Protein AF-A0A8T5NLL5-F1 (afdb_monomer)

pLDDT: mean 85.43, std 18.53, range [38.53, 98.56]

Foldseek 3Di:
DDDPDDPPQDFAWQAWLVQVVHDNLVSNLCCCCPVVVNPVQPPWDWDADDVSQWIWTDDPPWIWIWGNPDQFWIKIQTPVRDIAIWGWHDDPNIITITHPDDPPPPPPPPDD

Mean predicted aligned error: 8.03 Å

Solvent-accessible surface area (backbone atoms only — not comparable to full-atom values): 6702 Å² total; per-residue (Å²): 132,85,73,90,66,76,79,79,74,77,71,46,77,53,36,44,56,74,34,52,73,54,90,30,43,65,41,48,41,48,44,44,30,70,79,66,64,38,68,76,46,82,80,38,50,69,44,64,39,77,93,74,35,26,43,39,38,34,53,99,90,48,55,36,40,37,36,57,77,52,76,54,35,28,38,38,40,39,83,87,71,53,71,46,74,31,34,34,44,71,57,97,92,37,44,35,36,25,49,70,70,71,83,85,66,83,81,70,76,80,80,128

Secondary structure (DSSP, 8-state):
---SS---PPP-EEEEGGGTTTTTHHHHHHHHHHTS--GGGGG-EEEEETTTTEEEEE-SS-EEEEEE-SSSEEEEEETTS-EEEEEEEEETTEEEEE-S------------

Structure (mmCIF, N/CA/C/O backbone):
data_AF-A0A8T5NLL5-F1
#
_entry.id   AF-A0A8T5NLL5-F1
#
loop_
_atom_site.group_PDB
_atom_site.id
_atom_site.type_symbol
_atom_site.label_atom_id
_atom_site.label_alt_id
_atom_site.label_comp_id
_atom_site.label_asym_id
_atom_site.label_entity_id
_atom_site.label_seq_id
_atom_site.pdbx_PDB_ins_code
_atom_site.Cartn_x
_atom_site.Cartn_y
_atom_site.Cartn_z
_atom_site.occupancy
_atom_site.B_iso_or_equiv
_atom_site.auth_seq_id
_atom_site.auth_comp_id
_atom_site.auth_asym_id
_atom_site.auth_atom_id
_atom_site.pdbx_PDB_model_num
ATOM 1 N N . PRO A 1 1 ? 38.934 -9.537 11.322 1.00 38.53 1 PRO A N 1
ATOM 2 C CA . PRO A 1 1 ? 38.836 -8.433 10.344 1.00 38.53 1 PRO A CA 1
ATOM 3 C C . PRO A 1 1 ? 37.394 -8.317 9.858 1.00 38.53 1 PRO A C 1
ATOM 5 O O . PRO A 1 1 ? 36.929 -9.166 9.101 1.00 38.53 1 PRO A O 1
ATOM 8 N N . ASP A 1 2 ? 36.681 -7.325 10.384 1.00 49.97 2 ASP A N 1
ATOM 9 C CA . ASP A 1 2 ? 35.340 -6.985 9.921 1.00 49.97 2 ASP A CA 1
ATOM 10 C C . ASP A 1 2 ? 35.394 -6.585 8.444 1.00 49.97 2 ASP A C 1
ATOM 12 O O . ASP A 1 2 ? 36.273 -5.831 8.022 1.00 49.97 2 ASP A O 1
ATOM 16 N N . SER A 1 3 ? 34.495 -7.166 7.650 1.00 48.09 3 SER A N 1
ATOM 17 C CA . SER A 1 3 ? 34.388 -6.868 6.222 1.00 48.09 3 SER A CA 1
ATOM 18 C C . SER A 1 3 ? 34.041 -5.383 6.027 1.00 48.09 3 SER A C 1
ATOM 20 O O . SER A 1 3 ? 33.147 -4.895 6.721 1.00 48.09 3 SER A O 1
ATOM 22 N N . PRO A 1 4 ? 34.702 -4.661 5.102 1.00 60.31 4 PRO A N 1
ATOM 23 C CA . PRO A 1 4 ? 34.418 -3.251 4.827 1.00 60.31 4 PRO A CA 1
ATOM 24 C C . PRO A 1 4 ? 33.078 -3.029 4.108 1.00 60.31 4 PRO A C 1
ATOM 26 O O . PRO A 1 4 ? 32.654 -1.885 3.945 1.00 60.31 4 PRO A O 1
ATOM 29 N N . ASP A 1 5 ? 32.403 -4.099 3.683 1.00 52.56 5 ASP A N 1
ATOM 30 C CA . ASP A 1 5 ? 31.105 -3.996 3.032 1.00 52.56 5 ASP A CA 1
ATOM 31 C C . ASP A 1 5 ? 30.002 -3.744 4.071 1.00 52.56 5 ASP A C 1
ATOM 33 O O . ASP A 1 5 ? 29.840 -4.546 5.002 1.00 52.56 5 ASP A O 1
ATOM 37 N N . PRO A 1 6 ? 29.192 -2.675 3.931 1.00 50.06 6 PRO A N 1
ATOM 38 C CA . PRO A 1 6 ? 28.021 -2.502 4.775 1.00 50.06 6 PRO A CA 1
ATOM 39 C C . PRO A 1 6 ? 27.148 -3.750 4.635 1.00 50.06 6 PRO A C 1
ATOM 41 O O . PRO A 1 6 ? 26.782 -4.133 3.521 1.00 50.06 6 PRO A O 1
ATOM 44 N N . LYS A 1 7 ? 26.825 -4.401 5.764 1.00 51.31 7 LYS A N 1
ATOM 45 C CA . LYS A 1 7 ? 25.863 -5.511 5.807 1.00 51.31 7 LYS A CA 1
ATOM 46 C C . LYS A 1 7 ? 24.639 -5.076 5.007 1.00 51.31 7 LYS A C 1
ATOM 48 O O . LYS A 1 7 ? 23.953 -4.136 5.393 1.00 51.31 7 LYS A O 1
ATOM 53 N N . LYS A 1 8 ? 24.414 -5.710 3.855 1.00 48.38 8 LYS A N 1
ATOM 54 C CA . LYS A 1 8 ? 23.307 -5.405 2.948 1.00 48.38 8 LYS A CA 1
ATOM 55 C C . LYS A 1 8 ? 22.015 -5.784 3.663 1.00 48.38 8 LYS A C 1
ATOM 57 O O . LYS A 1 8 ? 21.573 -6.926 3.582 1.00 48.38 8 LYS A O 1
ATOM 62 N N . TYR A 1 9 ? 21.463 -4.858 4.438 1.00 56.81 9 TYR A N 1
ATOM 63 C CA . TYR A 1 9 ? 20.220 -5.082 5.154 1.00 56.81 9 TYR A CA 1
ATOM 64 C C . TYR A 1 9 ? 19.117 -5.330 4.122 1.00 56.81 9 TYR A C 1
ATOM 66 O O . TYR A 1 9 ? 18.850 -4.493 3.257 1.00 56.81 9 TYR A O 1
ATOM 74 N N . SER A 1 10 ? 18.526 -6.522 4.162 1.00 70.25 10 SER A N 1
ATOM 75 C CA . SER A 1 10 ? 17.427 -6.899 3.282 1.00 70.25 10 SER A CA 1
ATOM 76 C C . SER A 1 10 ? 16.208 -6.044 3.619 1.00 70.25 10 SER A C 1
ATOM 78 O O . SER A 1 10 ? 15.701 -6.118 4.739 1.00 70.25 10 SER A O 1
ATOM 80 N N . ARG A 1 11 ? 15.738 -5.237 2.661 1.00 77.44 11 ARG A N 1
ATOM 81 C CA . ARG A 1 11 ? 14.473 -4.501 2.783 1.00 77.44 11 ARG A CA 1
ATOM 82 C C . ARG A 1 11 ? 13.339 -5.501 3.028 1.00 77.44 11 ARG A C 1
ATOM 84 O O . ARG A 1 11 ? 13.306 -6.554 2.388 1.00 77.44 11 ARG A O 1
ATOM 91 N N . VAL A 1 12 ? 12.408 -5.186 3.927 1.00 87.06 12 VAL A N 1
ATOM 92 C CA . VAL A 1 12 ? 11.256 -6.061 4.195 1.00 87.06 12 VAL A CA 1
ATOM 93 C C . VAL A 1 12 ? 10.225 -5.862 3.094 1.00 87.06 12 VAL A C 1
ATOM 95 O O . VAL A 1 12 ? 9.633 -4.791 2.989 1.00 87.06 12 VAL A O 1
ATOM 98 N N . TYR A 1 13 ? 10.031 -6.888 2.270 1.00 92.81 13 TYR A N 1
ATOM 99 C CA . TYR A 1 13 ? 8.988 -6.905 1.250 1.00 92.81 13 TYR A CA 1
ATOM 100 C C . TYR A 1 13 ? 7.601 -6.930 1.898 1.00 92.81 13 TYR A C 1
ATOM 102 O O . TYR A 1 13 ? 7.348 -7.740 2.791 1.00 92.81 13 TYR A O 1
ATOM 110 N N . LEU A 1 14 ? 6.710 -6.058 1.426 1.00 95.06 14 LEU A N 1
ATOM 111 C CA . LEU A 1 14 ? 5.340 -5.935 1.914 1.00 95.06 14 LEU A CA 1
ATOM 112 C C . LEU A 1 14 ? 4.347 -6.556 0.926 1.00 95.06 14 LEU A C 1
ATOM 114 O O . LEU A 1 14 ? 3.652 -7.506 1.282 1.00 95.06 14 LEU A O 1
ATOM 118 N N . PHE A 1 15 ? 4.280 -6.048 -0.307 1.00 96.81 15 PHE A N 1
ATOM 119 C CA . PHE A 1 15 ? 3.352 -6.528 -1.338 1.00 96.81 15 PHE A CA 1
ATOM 120 C C . PHE A 1 15 ? 3.771 -6.077 -2.747 1.00 96.81 15 PHE A C 1
ATOM 122 O O . PHE A 1 15 ? 4.534 -5.129 -2.915 1.00 96.81 15 PHE A O 1
ATOM 129 N N . ASP A 1 16 ? 3.279 -6.770 -3.772 1.00 97.19 16 ASP A N 1
ATOM 130 C CA . ASP 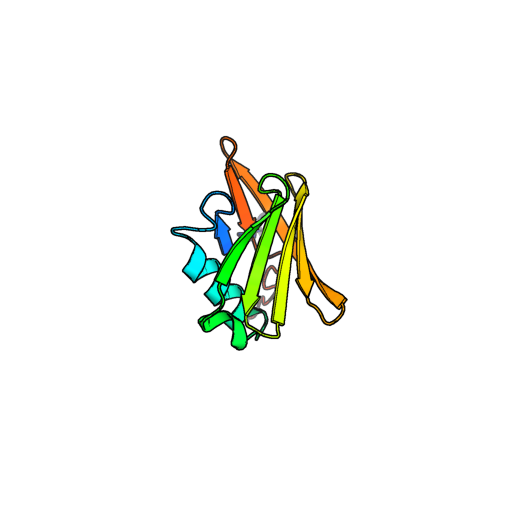A 1 16 ? 3.369 -6.385 -5.184 1.00 97.19 16 ASP A CA 1
ATOM 131 C C . ASP A 1 16 ? 2.202 -5.445 -5.516 1.00 97.19 16 ASP A C 1
ATOM 133 O O . ASP A 1 16 ? 1.039 -5.854 -5.510 1.00 97.19 16 ASP A O 1
ATOM 137 N N . TRP A 1 17 ? 2.511 -4.181 -5.804 1.00 97.62 17 TRP A N 1
ATOM 138 C CA . TRP A 1 17 ? 1.532 -3.157 -6.167 1.00 97.62 17 TRP A CA 1
ATOM 139 C C . TRP A 1 17 ? 0.741 -3.542 -7.417 1.00 97.62 17 TRP A C 1
ATOM 141 O O . TRP A 1 17 ? -0.456 -3.265 -7.505 1.00 97.62 17 TRP A O 1
ATOM 151 N N . SER A 1 18 ? 1.384 -4.183 -8.397 1.00 94.75 18 SER A N 1
ATOM 152 C CA . SER A 1 18 ? 0.747 -4.605 -9.645 1.00 94.75 18 SER A CA 1
ATOM 153 C C . SER A 1 18 ? -0.281 -5.721 -9.419 1.00 94.75 18 SER A C 1
ATOM 155 O O . SER A 1 18 ? -1.213 -5.837 -10.208 1.00 94.75 18 SER A O 1
ATOM 157 N N . ASN A 1 19 ? -0.181 -6.474 -8.316 1.00 96.69 19 ASN A N 1
ATOM 158 C CA . ASN A 1 19 ? -1.151 -7.507 -7.924 1.00 96.69 19 ASN A CA 1
ATOM 159 C C . ASN A 1 19 ? -2.230 -7.009 -6.944 1.00 96.69 19 ASN A C 1
ATOM 161 O O . ASN A 1 19 ? -2.913 -7.832 -6.328 1.00 96.69 19 ASN A O 1
ATOM 165 N N . ILE A 1 20 ? -2.384 -5.689 -6.785 1.00 96.75 20 ILE A N 1
ATOM 166 C CA . ILE A 1 20 ? -3.473 -5.066 -6.024 1.00 96.75 20 ILE A CA 1
ATOM 167 C C . ILE A 1 20 ? -4.410 -4.310 -6.980 1.00 96.75 20 ILE A C 1
ATOM 169 O O . ILE A 1 20 ? -3.916 -3.535 -7.796 1.00 96.75 20 ILE A O 1
ATOM 173 N N . PRO A 1 21 ? -5.742 -4.458 -6.871 1.00 97.06 21 PRO A N 1
ATOM 174 C CA . PRO A 1 21 ? -6.416 -5.518 -6.127 1.00 97.06 21 PRO A CA 1
ATOM 175 C C . PRO A 1 21 ? -6.126 -6.897 -6.747 1.00 97.06 21 PRO A C 1
ATOM 177 O O . PRO A 1 21 ? -6.058 -7.030 -7.965 1.00 97.06 21 PRO A O 1
ATOM 180 N N . GLY A 1 22 ? -5.976 -7.931 -5.921 1.00 96.50 22 GLY A N 1
ATOM 181 C CA . GLY A 1 22 ? -5.690 -9.287 -6.393 1.00 96.50 22 GLY A CA 1
ATOM 182 C C . GLY A 1 22 ? -4.980 -10.155 -5.359 1.00 96.50 22 GLY A C 1
ATOM 183 O O . GLY A 1 22 ? -5.295 -10.111 -4.170 1.00 96.50 22 GLY A O 1
ATOM 184 N N . ASN A 1 23 ? -4.025 -10.963 -5.823 1.00 97.31 23 ASN A N 1
ATOM 185 C CA . ASN A 1 23 ? -3.366 -12.008 -5.027 1.00 97.31 23 ASN A CA 1
ATOM 186 C C . ASN A 1 23 ? -2.635 -11.484 -3.785 1.00 97.31 23 ASN A C 1
ATOM 188 O O . ASN A 1 23 ? -2.451 -12.227 -2.823 1.00 97.31 23 ASN A O 1
ATOM 192 N N . ASP A 1 24 ? -2.229 -10.216 -3.795 1.00 97.88 24 ASP A N 1
ATOM 193 C CA . ASP A 1 24 ? -1.470 -9.618 -2.700 1.00 97.88 24 ASP A CA 1
ATOM 194 C C . ASP A 1 24 ? -2.343 -8.833 -1.708 1.00 97.88 24 ASP A C 1
ATOM 196 O O . ASP A 1 24 ? -1.818 -8.265 -0.748 1.00 97.88 24 ASP A O 1
ATOM 200 N N . ASN A 1 25 ? -3.673 -8.844 -1.882 1.00 97.62 25 ASN A N 1
ATOM 201 C CA . ASN A 1 25 ? -4.615 -8.162 -0.989 1.00 97.62 25 ASN A CA 1
ATOM 202 C C . ASN A 1 25 ? -4.388 -8.547 0.477 1.00 97.62 25 ASN A C 1
ATOM 204 O O . ASN A 1 25 ? -4.279 -7.676 1.337 1.00 97.62 25 ASN A O 1
ATOM 208 N N . ASP A 1 26 ? -4.246 -9.842 0.761 1.00 96.56 26 ASP A N 1
ATOM 209 C CA . ASP A 1 26 ? -4.056 -10.329 2.128 1.00 96.56 26 ASP A CA 1
ATOM 210 C C . ASP A 1 26 ? -2.737 -9.846 2.742 1.00 96.56 26 ASP A C 1
ATOM 212 O O . ASP A 1 26 ? -2.684 -9.566 3.940 1.00 96.56 26 ASP A O 1
ATOM 216 N N . LYS A 1 27 ? -1.674 -9.696 1.937 1.00 96.75 27 LYS A N 1
ATOM 217 C CA . LYS A 1 27 ? -0.391 -9.157 2.412 1.00 96.75 27 LYS A CA 1
ATOM 218 C C . LYS A 1 27 ? -0.524 -7.683 2.780 1.00 96.75 27 LYS A C 1
ATOM 220 O O . LYS A 1 27 ? -0.111 -7.293 3.872 1.00 96.75 27 LYS A O 1
ATOM 225 N N . LEU A 1 28 ? -1.157 -6.894 1.908 1.00 97.38 28 LEU A N 1
ATOM 226 C CA . LEU A 1 28 ? -1.443 -5.482 2.154 1.00 97.38 28 LEU A CA 1
ATOM 227 C C . LEU A 1 28 ? -2.273 -5.302 3.437 1.00 97.38 28 LEU A C 1
ATOM 229 O O . LEU A 1 28 ? -1.888 -4.537 4.321 1.00 97.38 28 LEU A O 1
ATOM 233 N N . LEU A 1 29 ? -3.378 -6.040 3.583 1.00 96.38 29 LEU A N 1
ATOM 234 C CA . LEU A 1 29 ? -4.239 -5.949 4.766 1.00 96.38 29 LEU A CA 1
ATOM 235 C C . LEU A 1 29 ? -3.527 -6.414 6.044 1.00 96.38 29 LEU A C 1
ATOM 237 O O . LEU A 1 29 ? -3.719 -5.817 7.105 1.00 96.38 29 LEU A O 1
ATOM 241 N N . LYS A 1 30 ? -2.685 -7.452 5.957 1.00 94.75 30 LYS A N 1
ATOM 242 C CA . LYS A 1 30 ? -1.883 -7.935 7.087 1.00 94.75 30 LYS A CA 1
ATOM 243 C C . LYS A 1 30 ? -0.889 -6.880 7.562 1.00 94.75 30 LYS A C 1
ATOM 245 O O . LYS A 1 30 ? -0.800 -6.674 8.768 1.00 94.75 30 LYS A O 1
ATOM 250 N N . PHE A 1 31 ? -0.197 -6.211 6.642 1.00 93.94 31 PHE A N 1
ATOM 251 C CA . PHE A 1 31 ? 0.729 -5.125 6.961 1.00 93.94 31 PHE A CA 1
ATOM 252 C C . PHE A 1 31 ? 0.011 -3.953 7.646 1.00 93.94 31 PHE A C 1
ATOM 254 O O . PHE A 1 31 ? 0.370 -3.558 8.753 1.00 93.94 31 PHE A O 1
ATOM 261 N N . LEU A 1 32 ? -1.078 -3.450 7.052 1.00 94.75 32 LEU A N 1
ATOM 262 C CA . LEU A 1 32 ? -1.850 -2.351 7.644 1.00 94.75 32 LEU A CA 1
ATOM 263 C C . LEU A 1 32 ? -2.374 -2.703 9.047 1.00 94.75 32 LEU A C 1
ATOM 265 O O . LEU A 1 32 ? -2.384 -1.858 9.939 1.00 94.75 32 LEU A O 1
ATOM 269 N N . LYS A 1 33 ? -2.796 -3.954 9.258 1.00 94.50 33 LYS A N 1
ATOM 270 C CA . LYS A 1 33 ? -3.298 -4.414 10.553 1.00 94.50 33 LYS A CA 1
ATOM 271 C C . LYS A 1 33 ? -2.190 -4.601 11.589 1.00 94.50 33 LYS A C 1
ATOM 273 O O . LYS A 1 33 ? -2.370 -4.180 12.723 1.00 94.50 33 LYS A O 1
ATOM 278 N N . ASN A 1 34 ? -1.118 -5.309 11.246 1.00 91.38 34 ASN A N 1
ATOM 279 C CA . ASN A 1 34 ? -0.145 -5.778 12.231 1.00 91.38 34 ASN A CA 1
ATOM 280 C C . ASN A 1 34 ? 0.962 -4.756 12.484 1.00 91.38 34 ASN A C 1
ATOM 282 O O . ASN A 1 34 ? 1.370 -4.592 13.626 1.00 91.38 34 ASN A O 1
ATOM 286 N N . ASP A 1 35 ? 1.434 -4.083 11.436 1.00 89.31 35 ASP A N 1
ATOM 287 C CA . ASP A 1 35 ? 2.568 -3.162 11.520 1.00 89.31 35 ASP A CA 1
ATOM 288 C C . ASP A 1 35 ? 2.112 -1.728 11.814 1.00 89.31 35 ASP A C 1
ATOM 290 O O . ASP A 1 35 ? 2.814 -0.980 12.490 1.00 89.31 35 ASP A O 1
ATOM 294 N N . LEU A 1 36 ? 0.922 -1.340 11.334 1.00 90.31 36 LEU A N 1
ATOM 295 C CA . LEU A 1 36 ? 0.344 -0.008 11.567 1.00 90.31 36 LEU A CA 1
ATOM 296 C C . LEU A 1 36 ? -0.841 -0.010 12.549 1.00 90.31 36 LEU A C 1
ATOM 298 O O . LEU A 1 36 ? -1.448 1.039 12.768 1.00 90.31 36 LEU A O 1
ATOM 302 N N . GLU A 1 37 ? -1.176 -1.171 13.123 1.00 92.12 37 GLU A N 1
ATOM 303 C CA . GLU A 1 37 ? -2.252 -1.367 14.113 1.00 92.12 37 GLU A CA 1
ATOM 304 C C . GLU A 1 37 ? -3.657 -0.935 13.637 1.00 92.12 37 GLU A C 1
ATOM 306 O O . GLU A 1 37 ? -4.560 -0.640 14.427 1.00 92.12 37 GLU A O 1
ATOM 311 N N . ILE A 1 38 ? -3.897 -0.935 12.321 1.00 92.50 38 ILE A N 1
ATOM 312 C CA . ILE A 1 38 ? -5.154 -0.468 11.726 1.00 92.50 38 ILE A CA 1
ATOM 313 C C . ILE A 1 38 ? -6.168 -1.617 11.643 1.00 92.50 38 ILE A C 1
ATOM 315 O O . ILE A 1 38 ? -6.407 -2.210 10.595 1.00 92.50 38 ILE A O 1
ATOM 319 N N . ASN A 1 39 ? -6.812 -1.937 12.763 1.00 92.94 39 ASN A N 1
ATOM 320 C CA . ASN A 1 39 ? -7.652 -3.137 12.883 1.00 92.94 39 ASN A CA 1
ATOM 321 C C . ASN A 1 39 ? -8.878 -3.204 11.952 1.00 92.94 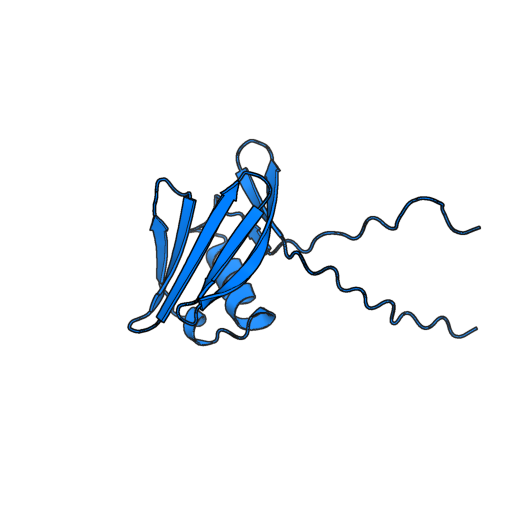39 ASN A C 1
ATOM 323 O O . ASN A 1 39 ? -9.321 -4.302 11.603 1.00 92.94 39 ASN A O 1
ATOM 327 N N . TRP A 1 40 ? -9.436 -2.064 11.533 1.00 94.56 40 TRP A N 1
ATOM 328 C CA . TRP A 1 40 ? -10.656 -2.043 10.715 1.00 94.56 40 TRP A CA 1
ATOM 329 C C . TRP A 1 40 ? -10.444 -2.566 9.287 1.00 94.56 40 TRP A C 1
ATOM 331 O O . TRP A 1 40 ? -11.414 -2.939 8.627 1.00 94.56 40 TRP A O 1
ATOM 341 N N . VAL A 1 41 ? -9.194 -2.655 8.815 1.00 95.81 41 VAL A N 1
ATOM 342 C CA . VAL A 1 41 ? -8.876 -3.064 7.436 1.00 95.81 41 VAL A CA 1
ATOM 343 C C . VAL A 1 41 ? -9.202 -4.530 7.144 1.00 95.81 41 VAL A C 1
ATOM 345 O O . VAL A 1 41 ? -9.318 -4.902 5.984 1.00 95.81 41 VAL A O 1
ATOM 348 N N . LYS A 1 42 ? -9.414 -5.365 8.175 1.00 89.69 42 LYS A N 1
ATOM 349 C CA . LYS A 1 42 ? -9.671 -6.811 8.029 1.00 89.69 42 LYS A CA 1
ATOM 350 C C . LYS A 1 42 ? -10.799 -7.138 7.039 1.00 89.69 42 LYS A C 1
ATOM 352 O O . LYS A 1 42 ? -10.709 -8.136 6.338 1.00 89.69 42 LYS A O 1
ATOM 357 N N . ASN A 1 43 ? -11.846 -6.313 7.004 1.00 89.06 43 ASN A N 1
ATOM 358 C CA . ASN A 1 43 ? -13.013 -6.500 6.134 1.00 89.06 43 ASN A CA 1
ATOM 359 C C . ASN A 1 43 ? -13.174 -5.340 5.134 1.00 89.06 43 ASN A C 1
ATOM 361 O O . ASN A 1 43 ? -14.274 -5.092 4.641 1.00 89.06 43 ASN A O 1
ATOM 365 N N . ALA A 1 44 ? -12.109 -4.570 4.899 1.00 96.06 44 ALA A N 1
ATOM 366 C CA . ALA A 1 44 ? -12.161 -3.416 4.019 1.00 96.06 44 ALA A CA 1
ATOM 367 C C . ALA A 1 44 ? -12.193 -3.831 2.545 1.00 96.06 44 ALA A C 1
ATOM 369 O O . ALA A 1 44 ? -11.657 -4.864 2.145 1.00 96.06 44 ALA A O 1
ATOM 370 N N . LYS A 1 45 ? -12.807 -2.981 1.725 1.00 97.81 45 LYS A N 1
ATOM 371 C CA . LYS A 1 45 ? -12.747 -3.084 0.269 1.00 97.81 45 LYS A CA 1
ATOM 372 C C . LYS A 1 45 ? -11.468 -2.422 -0.224 1.00 97.81 45 LYS A C 1
ATOM 374 O O . LYS A 1 45 ? -11.017 -1.438 0.360 1.00 97.81 45 LYS A O 1
ATOM 379 N N . ILE A 1 46 ? -10.917 -2.949 -1.311 1.00 98.38 46 ILE A N 1
ATOM 380 C CA . ILE A 1 46 ? -9.709 -2.433 -1.956 1.00 98.38 46 ILE A CA 1
ATOM 381 C C . ILE A 1 46 ? -10.056 -2.095 -3.404 1.00 98.38 46 ILE A C 1
ATOM 383 O O . ILE A 1 46 ? -10.668 -2.906 -4.097 1.00 98.38 46 ILE A O 1
ATOM 387 N N . THR A 1 47 ? -9.661 -0.911 -3.859 1.00 97.88 47 THR A N 1
ATOM 388 C CA . THR A 1 47 ? -9.777 -0.485 -5.259 1.00 97.88 47 THR A CA 1
ATOM 389 C C . THR A 1 47 ? -8.526 0.268 -5.689 1.00 97.88 47 THR A C 1
ATOM 391 O O . THR A 1 47 ? -7.809 0.807 -4.846 1.00 97.88 47 THR A O 1
ATOM 394 N N . LYS A 1 48 ? -8.294 0.343 -6.999 1.00 97.06 48 LYS A N 1
ATOM 395 C CA . LYS A 1 48 ? -7.345 1.283 -7.597 1.00 97.06 48 LYS A CA 1
ATOM 396 C C . LYS A 1 48 ? -8.067 2.458 -8.247 1.00 97.06 48 LYS A C 1
ATOM 398 O O . LYS A 1 48 ? -9.211 2.318 -8.675 1.00 97.06 48 LYS A O 1
ATOM 403 N N . LEU A 1 49 ? -7.413 3.612 -8.238 1.00 96.69 49 LEU A N 1
ATOM 404 C CA . LEU A 1 49 ? -7.875 4.899 -8.754 1.00 96.69 49 LEU A CA 1
ATOM 405 C C . LEU A 1 49 ? -6.694 5.616 -9.430 1.00 96.69 49 LEU A C 1
ATOM 407 O O . LEU A 1 49 ? -5.544 5.225 -9.226 1.00 96.69 49 LEU A O 1
ATOM 411 N N . ASP A 1 50 ? -6.992 6.689 -10.169 1.00 95.06 50 ASP A N 1
ATOM 412 C CA . ASP A 1 50 ? -5.992 7.574 -10.791 1.00 95.06 50 ASP A CA 1
ATOM 413 C C . ASP A 1 50 ? -4.983 6.807 -11.663 1.00 95.06 50 ASP A C 1
ATOM 415 O O . ASP A 1 50 ? -3.785 6.806 -11.394 1.00 95.06 50 ASP A O 1
ATOM 419 N N . ASP A 1 51 ? -5.487 6.077 -12.664 1.00 94.00 51 ASP A N 1
ATOM 420 C CA . ASP A 1 51 ? -4.675 5.256 -13.574 1.00 94.00 51 ASP A CA 1
ATOM 421 C C . ASP A 1 51 ? -3.685 4.340 -12.829 1.00 94.00 51 ASP A C 1
ATOM 423 O O . ASP A 1 51 ? -2.486 4.311 -13.105 1.00 94.00 51 ASP A O 1
ATOM 427 N N . ASP A 1 52 ? -4.203 3.612 -11.836 1.00 93.19 52 ASP A N 1
ATOM 428 C CA . ASP A 1 52 ? -3.471 2.678 -10.973 1.00 93.19 52 ASP A CA 1
ATOM 429 C C . ASP A 1 52 ? -2.398 3.296 -10.055 1.00 93.19 52 ASP A C 1
ATOM 431 O O . ASP A 1 52 ? -1.626 2.554 -9.434 1.00 93.19 52 ASP A O 1
ATOM 435 N N . LYS A 1 53 ? -2.376 4.628 -9.893 1.00 96.75 53 LYS A N 1
ATOM 436 C CA . LYS A 1 53 ? -1.446 5.343 -8.995 1.00 96.75 53 LYS A CA 1
ATOM 437 C C . LYS A 1 53 ? -1.904 5.405 -7.546 1.00 96.75 53 LYS A C 1
ATOM 439 O O . LYS A 1 53 ? -1.085 5.650 -6.661 1.00 96.75 53 LYS A O 1
ATOM 444 N N . VAL A 1 54 ? -3.187 5.172 -7.274 1.00 98.38 54 VAL A N 1
ATOM 445 C CA . VAL A 1 54 ? -3.725 5.195 -5.910 1.00 98.38 54 VAL A CA 1
ATOM 446 C C . VAL A 1 54 ? -4.424 3.883 -5.593 1.00 98.38 54 VAL A C 1
ATOM 448 O O . VAL A 1 54 ? -5.394 3.519 -6.251 1.00 98.38 54 VAL A O 1
ATOM 451 N N . ILE A 1 55 ? -3.978 3.194 -4.542 1.00 98.56 55 ILE A N 1
ATOM 452 C CA . ILE A 1 55 ? -4.733 2.106 -3.916 1.00 98.56 55 ILE A CA 1
ATOM 453 C C . ILE A 1 55 ? -5.555 2.712 -2.785 1.00 98.56 55 ILE A C 1
ATOM 455 O O . ILE A 1 55 ? -5.002 3.245 -1.825 1.00 98.56 55 ILE A O 1
ATOM 459 N N . ARG A 1 56 ? -6.877 2.582 -2.865 1.00 98.38 56 ARG A N 1
ATOM 460 C CA . ARG A 1 56 ? -7.793 2.984 -1.800 1.00 98.38 56 ARG A CA 1
ATOM 461 C C . ARG A 1 56 ? -8.321 1.762 -1.063 1.00 98.38 56 ARG A C 1
ATOM 463 O O . ARG A 1 56 ? -8.948 0.888 -1.663 1.00 98.38 56 ARG A O 1
ATOM 470 N N . ILE A 1 57 ? -8.112 1.741 0.249 1.00 98.38 57 ILE A N 1
ATOM 471 C CA . ILE A 1 57 ? -8.659 0.759 1.187 1.00 98.38 57 ILE A CA 1
ATOM 472 C C . ILE A 1 57 ? -9.731 1.462 2.006 1.00 98.38 57 ILE A C 1
ATOM 474 O O . ILE A 1 57 ? -9.454 2.500 2.599 1.00 98.38 57 ILE A O 1
ATOM 478 N N . PHE A 1 58 ? -10.953 0.939 2.049 1.00 97.31 58 PHE A N 1
ATOM 479 C CA . PHE A 1 58 ? -12.049 1.635 2.719 1.00 97.31 58 PHE A CA 1
ATOM 480 C C . PHE A 1 58 ? -13.097 0.702 3.327 1.00 97.31 58 PHE A C 1
ATOM 482 O O . PHE A 1 58 ? -13.344 -0.409 2.855 1.00 97.31 58 PHE A O 1
ATOM 489 N N . SER A 1 59 ? -13.721 1.186 4.395 1.00 94.25 59 SER A N 1
ATOM 490 C CA . SER A 1 59 ? -14.955 0.668 4.984 1.00 94.25 59 SER A CA 1
ATOM 491 C C . SER A 1 59 ? -15.965 1.814 5.102 1.00 94.25 59 SER A C 1
ATOM 493 O O . SER A 1 59 ? -15.716 2.901 4.590 1.00 94.25 59 SER A O 1
ATOM 495 N N . GLU A 1 60 ? -17.109 1.584 5.745 1.00 89.69 60 GLU A N 1
ATOM 496 C CA . GLU A 1 60 ? -18.206 2.562 5.833 1.00 89.69 60 GLU A CA 1
ATOM 497 C C . GLU A 1 60 ? -17.743 3.967 6.252 1.00 89.69 60 GLU A C 1
ATOM 499 O O . GLU A 1 60 ? -18.098 4.944 5.601 1.00 89.69 60 GLU A O 1
ATOM 504 N N . ASN A 1 61 ? -16.904 4.057 7.290 1.00 88.88 61 ASN A N 1
ATOM 505 C CA . ASN A 1 61 ? -16.506 5.331 7.902 1.00 88.88 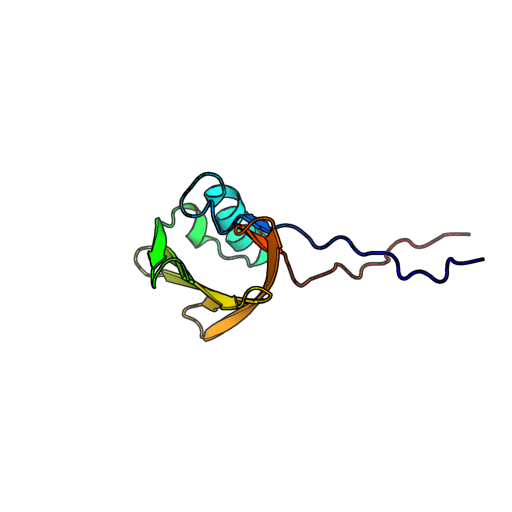61 ASN A CA 1
ATOM 506 C C . ASN A 1 61 ? -14.996 5.601 7.858 1.00 88.88 61 ASN A C 1
ATOM 508 O O . ASN A 1 61 ? -14.539 6.598 8.411 1.00 88.88 61 ASN A O 1
ATOM 512 N N . ASN A 1 62 ? -14.202 4.709 7.258 1.00 93.94 62 ASN A N 1
ATOM 513 C CA . ASN A 1 62 ? -12.746 4.822 7.262 1.00 93.94 62 ASN A CA 1
ATOM 514 C C . ASN A 1 62 ? -12.171 4.593 5.870 1.00 93.94 62 ASN A C 1
ATOM 516 O O . ASN A 1 62 ? -12.641 3.727 5.133 1.00 93.94 62 ASN A O 1
ATOM 520 N N . SER A 1 63 ? -11.104 5.316 5.545 1.00 96.31 63 SER A N 1
ATOM 521 C CA . SER A 1 63 ? -10.341 5.100 4.322 1.00 96.31 63 SER A CA 1
ATOM 522 C C . SER A 1 63 ? -8.848 5.318 4.540 1.00 96.31 63 SER A C 1
ATOM 524 O O . SER A 1 63 ? -8.429 6.096 5.397 1.00 96.31 63 SER A O 1
ATOM 526 N N . ILE A 1 64 ? -8.052 4.630 3.735 1.00 97.69 64 ILE A N 1
ATOM 527 C CA . ILE A 1 64 ? -6.616 4.821 3.567 1.00 97.69 64 ILE A CA 1
ATOM 528 C C . ILE A 1 64 ? -6.362 4.914 2.076 1.00 97.69 64 ILE A C 1
ATOM 530 O O . ILE A 1 64 ? -6.835 4.062 1.322 1.00 97.69 64 ILE A O 1
ATOM 534 N N . ASP A 1 65 ? -5.570 5.901 1.688 1.00 98.38 65 ASP A N 1
ATOM 535 C CA . ASP A 1 65 ? -5.025 5.980 0.343 1.00 98.38 65 ASP A CA 1
ATOM 536 C C . ASP A 1 65 ? -3.536 5.669 0.408 1.00 98.38 65 ASP A C 1
ATOM 538 O O . ASP A 1 65 ? -2.802 6.262 1.196 1.00 98.38 65 ASP A O 1
ATOM 542 N N . ILE A 1 66 ? -3.085 4.737 -0.419 1.00 98.12 66 ILE A N 1
ATOM 543 C CA . ILE A 1 66 ? -1.669 4.529 -0.695 1.00 98.12 66 ILE A CA 1
ATOM 544 C C . ILE A 1 66 ? -1.423 5.121 -2.070 1.00 98.12 66 ILE A C 1
ATOM 546 O O . ILE A 1 66 ? -2.090 4.740 -3.029 1.00 98.12 66 ILE A O 1
ATOM 550 N N . VAL A 1 67 ? -0.508 6.076 -2.151 1.00 98.19 67 VAL A N 1
ATOM 551 C CA . VAL A 1 67 ? -0.219 6.842 -3.363 1.00 98.19 67 VAL A CA 1
ATOM 552 C C . VAL A 1 67 ? 1.174 6.476 -3.842 1.00 98.19 67 VAL A C 1
ATOM 554 O O . VAL A 1 67 ? 2.135 6.613 -3.087 1.00 98.19 67 VAL A O 1
ATOM 557 N N . LEU A 1 68 ? 1.279 6.018 -5.085 1.00 97.06 68 LEU A N 1
ATOM 558 C CA . LEU A 1 68 ? 2.550 5.828 -5.768 1.00 97.06 68 LEU A CA 1
ATOM 559 C C . LEU A 1 68 ? 3.042 7.198 -6.246 1.00 97.06 68 LEU A C 1
ATOM 561 O O . LEU A 1 68 ? 2.483 7.770 -7.180 1.00 97.06 68 LEU A O 1
ATOM 565 N N . GLU A 1 69 ? 4.050 7.756 -5.579 1.00 95.44 69 GLU A N 1
ATOM 566 C CA . GLU A 1 69 ? 4.554 9.095 -5.908 1.00 95.44 69 GLU A CA 1
ATOM 567 C C . GLU A 1 69 ? 5.508 9.055 -7.100 1.00 95.44 69 GLU A C 1
ATOM 569 O O . GLU A 1 69 ? 5.512 9.951 -7.942 1.00 95.44 69 GLU A O 1
ATOM 574 N N . ASN A 1 70 ? 6.336 8.013 -7.158 1.00 93.75 70 ASN A N 1
ATOM 575 C CA . ASN A 1 70 ? 7.280 7.741 -8.233 1.00 93.75 70 ASN A CA 1
ATOM 576 C C . ASN A 1 70 ? 7.749 6.279 -8.155 1.00 93.75 70 ASN A C 1
ATOM 578 O O . ASN A 1 70 ? 7.322 5.513 -7.295 1.00 93.75 70 ASN A O 1
ATOM 582 N N . GLU A 1 71 ? 8.672 5.894 -9.033 1.00 92.38 71 GLU A N 1
ATOM 583 C CA . GLU A 1 71 ? 9.201 4.524 -9.120 1.00 92.38 71 GLU A CA 1
ATOM 584 C C . GLU A 1 71 ? 10.076 4.098 -7.925 1.00 92.38 71 GLU A C 1
ATOM 586 O O . GLU A 1 71 ? 10.551 2.965 -7.892 1.00 92.38 71 GLU A O 1
ATOM 591 N N . GLN A 1 72 ? 10.306 4.991 -6.954 1.00 92.94 72 GLN A N 1
ATOM 592 C CA . GLN A 1 72 ? 11.127 4.742 -5.763 1.00 92.94 72 GLN A CA 1
ATOM 593 C C . GLN A 1 72 ? 10.361 4.928 -4.447 1.00 92.94 72 GLN A C 1
ATOM 595 O O . GLN A 1 72 ? 10.785 4.391 -3.423 1.00 92.94 72 GLN A O 1
ATOM 600 N N . ASN A 1 73 ? 9.248 5.668 -4.453 1.00 94.69 73 ASN A N 1
ATOM 601 C CA . ASN A 1 73 ? 8.544 6.073 -3.241 1.00 94.69 73 ASN A CA 1
ATOM 602 C C . ASN A 1 73 ? 7.028 5.956 -3.393 1.00 94.69 73 ASN A C 1
ATOM 604 O O . ASN A 1 73 ? 6.442 6.314 -4.419 1.00 94.69 73 ASN A O 1
ATOM 608 N N . ALA A 1 74 ? 6.400 5.501 -2.318 1.00 97.31 74 ALA A N 1
ATOM 609 C CA . ALA A 1 74 ? 4.963 5.552 -2.128 1.00 97.31 74 ALA A CA 1
ATOM 610 C C . ALA A 1 74 ? 4.657 6.056 -0.716 1.00 97.31 74 ALA A C 1
ATOM 612 O O . ALA A 1 74 ? 5.480 5.938 0.189 1.00 97.31 74 ALA A O 1
ATOM 613 N N . ILE A 1 75 ? 3.458 6.591 -0.520 1.00 97.44 75 ILE A N 1
ATOM 614 C CA . ILE A 1 75 ? 3.037 7.154 0.761 1.00 97.44 75 ILE A CA 1
ATOM 615 C C . ILE A 1 75 ? 1.653 6.644 1.142 1.00 97.44 75 ILE A C 1
ATOM 617 O O . ILE A 1 75 ? 0.723 6.645 0.337 1.00 97.44 75 ILE A O 1
ATOM 621 N N . ILE A 1 76 ? 1.502 6.225 2.392 1.00 97.31 76 ILE A N 1
ATOM 622 C CA . ILE A 1 76 ? 0.207 5.918 2.999 1.00 97.31 76 ILE A CA 1
ATOM 623 C C . ILE A 1 76 ? -0.342 7.206 3.599 1.00 97.31 76 ILE A C 1
ATOM 625 O O . ILE A 1 76 ? 0.354 7.872 4.360 1.00 97.31 76 ILE A O 1
ATOM 629 N N . LYS A 1 77 ? -1.598 7.533 3.308 1.00 97.25 77 LYS A N 1
ATOM 630 C CA . LYS A 1 77 ? -2.326 8.690 3.833 1.00 97.25 77 LYS A CA 1
ATOM 631 C C . LYS A 1 77 ? -3.556 8.210 4.596 1.00 97.25 77 LYS A C 1
ATOM 633 O O . LYS A 1 77 ? -4.441 7.569 4.027 1.00 97.25 77 LYS A O 1
ATOM 638 N N . LEU A 1 78 ? -3.606 8.515 5.892 1.00 93.06 78 LEU A N 1
ATOM 639 C CA . LEU A 1 78 ? -4.751 8.221 6.750 1.00 93.06 78 LEU A CA 1
ATOM 640 C C . LEU A 1 78 ? -5.693 9.423 6.807 1.00 93.06 78 LEU A C 1
ATOM 642 O O . LEU A 1 78 ? -5.261 10.570 6.710 1.00 93.06 78 LEU A O 1
ATOM 646 N N . THR A 1 79 ? -6.975 9.171 7.074 1.00 89.00 79 THR A N 1
ATOM 647 C CA . THR A 1 79 ? -7.973 10.228 7.326 1.00 89.00 79 THR A CA 1
ATOM 648 C C . THR A 1 79 ? -7.608 11.143 8.495 1.00 89.00 79 THR A C 1
ATOM 650 O O . THR A 1 79 ? -8.021 12.297 8.515 1.00 89.00 79 THR A O 1
ATOM 653 N N . SER A 1 80 ? -6.800 10.667 9.448 1.00 88.19 80 SER A N 1
ATOM 654 C CA . SER A 1 80 ? -6.273 11.474 10.556 1.00 88.19 80 SER A CA 1
ATOM 655 C C . SER A 1 80 ? -5.217 12.506 10.137 1.00 88.19 80 SER A C 1
ATOM 657 O O . SER A 1 80 ? -4.782 13.294 10.970 1.00 88.19 80 SER A O 1
ATOM 659 N N . GLY A 1 81 ? -4.761 12.481 8.881 1.00 90.25 81 GLY A N 1
ATOM 660 C CA . GLY A 1 81 ? -3.655 13.301 8.383 1.00 90.25 81 GLY A CA 1
ATOM 661 C C . GLY A 1 81 ? -2.268 12.701 8.633 1.00 90.25 81 GLY A C 1
ATOM 662 O O . GLY A 1 81 ? -1.283 13.233 8.128 1.00 90.25 81 GLY A O 1
ATOM 663 N N . LYS A 1 82 ? -2.166 11.583 9.368 1.00 91.56 82 LYS A N 1
ATOM 6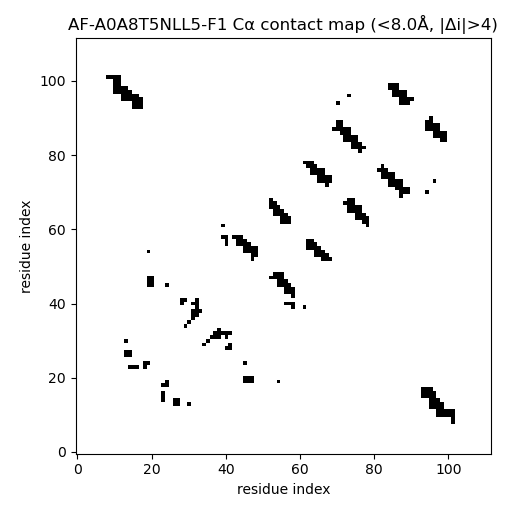64 C CA . LYS A 1 82 ? -0.900 10.854 9.530 1.00 91.56 82 LYS A CA 1
ATOM 665 C C . LYS A 1 82 ? -0.489 10.211 8.206 1.00 91.56 82 LYS A C 1
ATOM 667 O O . LYS A 1 82 ? -1.329 9.633 7.511 1.00 91.56 82 LYS A O 1
ATOM 672 N N . THR A 1 83 ? 0.805 10.263 7.904 1.00 95.06 83 THR A N 1
ATOM 673 C CA . THR A 1 83 ? 1.390 9.620 6.729 1.00 95.06 83 THR A CA 1
ATOM 674 C C . THR A 1 83 ? 2.504 8.644 7.094 1.00 95.06 83 THR A C 1
ATOM 676 O O . THR A 1 83 ? 3.090 8.740 8.174 1.00 95.06 83 THR A O 1
ATOM 679 N N . TYR A 1 84 ? 2.773 7.691 6.199 1.00 92.94 84 TYR A N 1
ATOM 680 C CA . TYR A 1 84 ? 3.892 6.754 6.310 1.00 92.94 84 TYR A CA 1
ATOM 681 C C . TYR A 1 84 ? 4.548 6.552 4.950 1.00 92.94 84 TYR A C 1
ATOM 683 O O . TYR A 1 84 ? 3.851 6.259 3.977 1.00 92.94 84 TYR A O 1
ATOM 691 N N . ASP A 1 85 ? 5.870 6.657 4.907 1.00 93.81 85 ASP A N 1
ATOM 692 C CA . ASP A 1 85 ? 6.639 6.430 3.688 1.00 93.81 85 ASP A CA 1
ATOM 693 C C . ASP A 1 85 ? 6.822 4.935 3.420 1.00 93.81 85 ASP A C 1
ATOM 695 O O . ASP A 1 85 ? 6.869 4.107 4.334 1.00 93.81 85 ASP A O 1
ATOM 699 N N . LEU A 1 86 ? 6.938 4.591 2.145 1.00 94.00 86 LEU A N 1
ATOM 700 C CA . LEU A 1 86 ? 7.176 3.25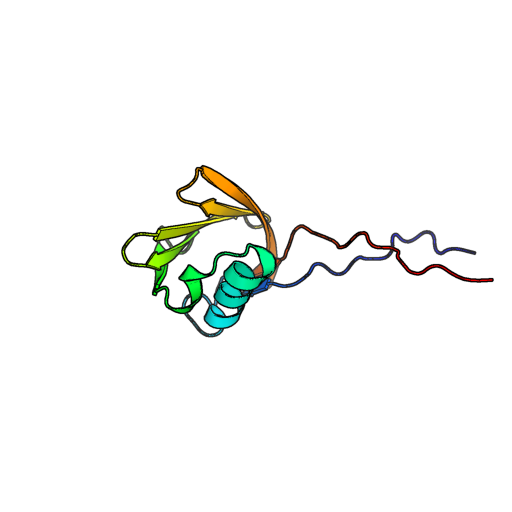0 1.642 1.00 94.00 86 LEU A CA 1
ATOM 701 C C . LEU A 1 86 ? 8.223 3.311 0.536 1.00 94.00 86 LEU A C 1
ATOM 703 O O . LEU A 1 86 ? 8.253 4.249 -0.261 1.00 94.00 86 LEU A O 1
ATOM 707 N N . GLN A 1 87 ? 9.055 2.278 0.462 1.00 94.44 87 GLN A N 1
ATOM 708 C CA . GLN A 1 87 ? 10.019 2.137 -0.621 1.00 94.44 87 GLN A CA 1
ATOM 709 C C . GLN A 1 87 ? 9.403 1.342 -1.763 1.00 94.44 87 GLN A C 1
ATOM 711 O O . GLN A 1 87 ? 8.757 0.317 -1.539 1.00 94.44 87 GLN A O 1
ATOM 716 N N . VAL A 1 88 ? 9.649 1.795 -2.984 1.00 95.50 88 VAL A N 1
ATOM 717 C CA . VAL A 1 88 ? 9.243 1.116 -4.211 1.00 95.50 88 VAL A CA 1
ATOM 718 C C . VAL A 1 88 ? 10.494 0.575 -4.886 1.00 95.50 88 VAL A C 1
ATOM 720 O O . VAL A 1 88 ? 11.522 1.250 -4.958 1.00 95.50 88 VAL A O 1
ATOM 723 N N . ASP A 1 89 ? 10.408 -0.660 -5.358 1.00 94.12 89 ASP A N 1
ATOM 724 C CA . ASP A 1 89 ? 11.360 -1.221 -6.306 1.00 94.12 89 ASP A CA 1
ATOM 725 C C . ASP A 1 89 ? 10.633 -1.579 -7.599 1.00 94.12 89 ASP A C 1
ATOM 727 O O . ASP A 1 89 ? 9.471 -2.000 -7.572 1.00 94.12 89 ASP A O 1
ATOM 731 N N . THR A 1 90 ? 11.322 -1.416 -8.722 1.00 93.12 90 THR A N 1
ATOM 732 C CA . THR A 1 90 ? 10.757 -1.660 -10.048 1.00 93.12 90 THR A CA 1
AT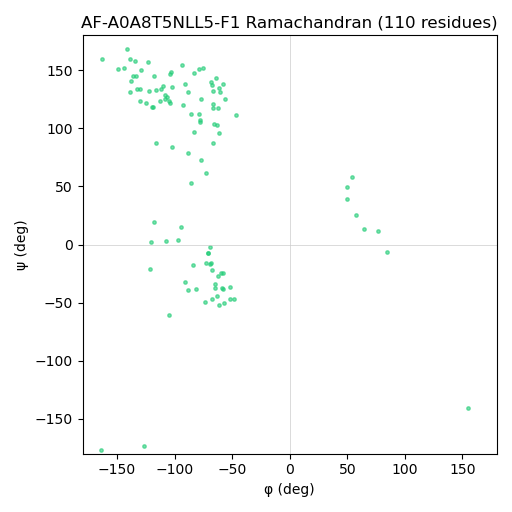OM 733 C C . THR A 1 90 ? 11.536 -2.768 -10.737 1.00 93.12 90 THR A C 1
ATOM 735 O O . THR A 1 90 ? 12.720 -2.619 -11.026 1.00 93.12 90 THR A O 1
ATOM 738 N N . ASP A 1 91 ? 10.859 -3.870 -11.060 1.00 90.12 91 ASP A N 1
ATOM 739 C CA . ASP A 1 91 ? 11.429 -4.955 -11.862 1.00 90.12 91 ASP A CA 1
ATOM 740 C C . ASP A 1 91 ? 10.475 -5.316 -13.002 1.00 90.12 91 ASP A C 1
ATOM 742 O O . ASP A 1 91 ? 9.301 -5.626 -12.787 1.00 90.12 91 ASP A O 1
ATOM 746 N N . ARG A 1 92 ? 10.980 -5.245 -14.241 1.00 91.31 92 ARG A N 1
ATOM 747 C CA . ARG A 1 92 ? 10.238 -5.555 -15.481 1.00 91.31 92 ARG A CA 1
ATOM 748 C C . ARG A 1 92 ? 8.876 -4.849 -15.590 1.00 91.31 92 ARG A C 1
ATOM 750 O O . ARG A 1 92 ? 7.907 -5.442 -16.059 1.00 91.31 92 ARG A O 1
ATOM 757 N N . GLY A 1 93 ? 8.803 -3.590 -15.155 1.00 87.81 93 GLY A N 1
ATOM 758 C CA . GLY A 1 93 ? 7.578 -2.781 -15.200 1.00 87.81 93 GLY A CA 1
ATOM 759 C C . GLY A 1 93 ? 6.543 -3.126 -14.124 1.00 87.81 93 GLY A C 1
ATOM 760 O O . GLY A 1 93 ? 5.406 -2.672 -14.212 1.00 87.81 93 GLY A O 1
ATOM 761 N N . LYS A 1 94 ? 6.914 -3.931 -13.122 1.00 93.88 94 LYS A N 1
ATOM 762 C CA . LYS A 1 94 ? 6.113 -4.171 -11.918 1.00 93.88 94 LYS A CA 1
ATOM 763 C C . LYS A 1 94 ? 6.689 -3.409 -10.739 1.00 93.88 94 LYS A C 1
ATOM 765 O O . LYS A 1 94 ? 7.908 -3.292 -10.627 1.00 93.88 94 LYS A O 1
ATOM 770 N N . TYR A 1 95 ? 5.806 -2.963 -9.854 1.00 96.00 95 TYR A N 1
ATOM 771 C CA . TYR A 1 95 ? 6.170 -2.211 -8.660 1.00 96.00 95 TYR A CA 1
ATOM 772 C C . TYR A 1 95 ? 6.023 -3.090 -7.416 1.00 96.00 95 TYR A C 1
ATOM 774 O O . TYR A 1 95 ? 4.960 -3.652 -7.153 1.00 96.00 95 TYR A O 1
ATOM 782 N N . TYR A 1 96 ? 7.082 -3.180 -6.622 1.00 96.38 96 TYR A N 1
ATOM 783 C CA . TYR A 1 96 ? 7.126 -3.944 -5.381 1.00 96.38 96 TYR A CA 1
ATOM 784 C C . TYR A 1 96 ? 7.348 -2.995 -4.214 1.00 96.38 96 TYR A C 1
ATOM 786 O O . TYR A 1 96 ? 8.217 -2.127 -4.261 1.00 96.38 96 TYR A O 1
ATOM 794 N N . ILE A 1 97 ? 6.554 -3.159 -3.163 1.00 96.31 97 ILE A N 1
ATOM 795 C CA . ILE A 1 97 ? 6.540 -2.263 -2.015 1.00 96.31 97 ILE A CA 1
ATOM 796 C C . ILE A 1 97 ? 7.307 -2.889 -0.858 1.00 96.31 97 ILE A C 1
ATOM 798 O O . ILE A 1 97 ? 7.119 -4.064 -0.528 1.00 96.31 97 ILE A O 1
ATOM 802 N N . TYR A 1 98 ? 8.141 -2.080 -0.216 1.00 93.31 98 TYR A N 1
ATOM 803 C CA . TYR A 1 98 ? 8.980 -2.456 0.910 1.00 93.31 98 TYR A CA 1
ATOM 804 C C . TYR A 1 98 ? 8.813 -1.476 2.070 1.00 93.31 98 TYR A C 1
ATOM 806 O O . TYR A 1 98 ? 8.571 -0.282 1.880 1.00 93.31 98 TYR A O 1
ATOM 814 N N . SER A 1 99 ? 8.989 -1.984 3.288 1.00 87.81 99 SER A N 1
ATOM 815 C CA . SER A 1 99 ? 9.048 -1.148 4.486 1.00 87.81 99 SER A CA 1
ATOM 816 C C . SER A 1 99 ? 10.319 -0.288 4.471 1.00 87.81 99 SER A C 1
ATOM 818 O O . SER A 1 99 ? 11.396 -0.820 4.179 1.00 87.81 99 SER A O 1
ATOM 820 N N . PRO A 1 100 ? 10.241 1.006 4.837 1.00 77.75 100 PRO A N 1
ATOM 821 C CA . PRO A 1 100 ? 11.430 1.832 5.040 1.00 77.75 100 PRO A CA 1
ATOM 822 C C . PRO A 1 100 ? 12.171 1.464 6.338 1.00 77.75 100 PRO A C 1
ATOM 824 O O . PRO A 1 100 ? 13.327 1.847 6.521 1.00 77.75 100 PRO A O 1
ATOM 827 N N . LEU A 1 101 ? 11.515 0.734 7.250 1.00 65.50 101 LEU A N 1
ATOM 828 C CA . LEU A 1 101 ? 12.058 0.368 8.551 1.00 65.50 101 LEU A CA 1
ATOM 829 C C . LEU A 1 101 ? 12.947 -0.869 8.406 1.00 65.50 101 LEU A C 1
ATOM 831 O O . LEU A 1 101 ? 12.486 -2.010 8.433 1.00 65.50 101 LEU A O 1
ATOM 835 N N . LEU A 1 102 ? 14.253 -0.645 8.289 1.00 57.44 102 LEU A N 1
ATOM 836 C CA . LEU A 1 102 ? 15.216 -1.634 8.750 1.00 57.44 102 LEU A CA 1
ATOM 837 C C . LEU A 1 102 ? 15.094 -1.704 10.276 1.00 57.44 102 LEU A C 1
ATOM 839 O O . LEU A 1 102 ? 15.306 -0.695 10.951 1.00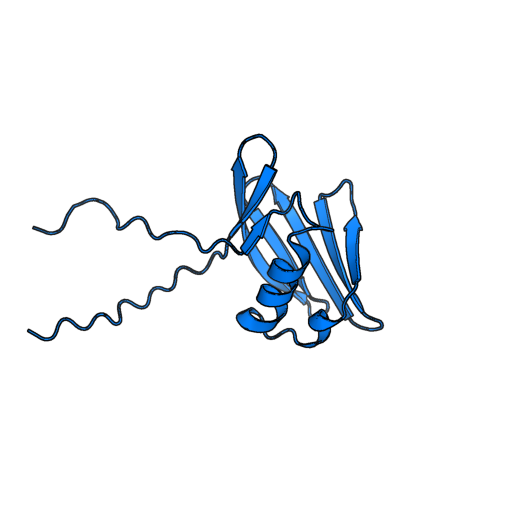 57.44 102 LEU A O 1
ATOM 843 N N . TYR A 1 103 ? 14.786 -2.876 10.834 1.00 47.59 103 TYR A N 1
ATOM 844 C CA . TYR A 1 103 ? 15.058 -3.125 12.247 1.00 47.59 103 TYR A CA 1
ATOM 845 C C . TYR A 1 103 ? 16.569 -3.014 12.456 1.00 47.59 103 TYR A C 1
ATOM 847 O O . TYR A 1 103 ? 17.323 -3.962 12.245 1.00 47.59 103 TYR A O 1
ATOM 855 N N . SER A 1 104 ? 17.014 -1.839 12.885 1.00 44.25 104 SER A N 1
ATOM 856 C CA . SER A 1 104 ? 18.258 -1.693 13.620 1.00 44.25 104 SER A CA 1
ATOM 857 C C . SER A 1 104 ? 17.988 -2.151 15.054 1.00 44.25 104 SER A C 1
ATOM 859 O O . SER A 1 104 ? 17.866 -1.349 15.970 1.00 44.25 104 SER A O 1
ATOM 861 N N . THR A 1 105 ? 17.834 -3.459 15.248 1.00 39.66 105 THR A N 1
ATOM 862 C CA . THR A 1 105 ? 18.106 -4.077 16.549 1.00 39.66 105 THR A CA 1
ATOM 863 C C . THR A 1 105 ? 19.264 -5.039 16.352 1.00 39.66 105 THR A C 1
ATOM 865 O O . THR A 1 105 ? 19.050 -6.224 16.083 1.00 39.66 105 THR A O 1
ATOM 868 N N . PRO A 1 106 ? 20.516 -4.574 16.467 1.00 42.06 106 PRO A N 1
ATOM 869 C CA . PRO A 1 106 ? 21.613 -5.455 16.801 1.00 42.06 106 PRO A CA 1
ATOM 870 C C . PRO A 1 106 ? 21.499 -5.839 18.285 1.00 42.06 106 PRO A C 1
ATOM 872 O O . PRO A 1 106 ? 22.412 -5.583 19.054 1.00 42.06 106 PRO A O 1
ATOM 875 N N . ASP A 1 107 ? 20.416 -6.504 18.693 1.00 44.75 107 ASP A N 1
ATOM 876 C CA . ASP A 1 107 ? 20.423 -7.288 19.934 1.00 44.75 107 ASP A CA 1
ATOM 877 C C . ASP A 1 107 ? 20.961 -8.690 19.623 1.00 44.75 107 ASP A C 1
ATOM 879 O O . ASP A 1 107 ? 20.363 -9.720 19.917 1.00 44.75 107 ASP A O 1
ATOM 883 N N . ILE A 1 108 ? 22.13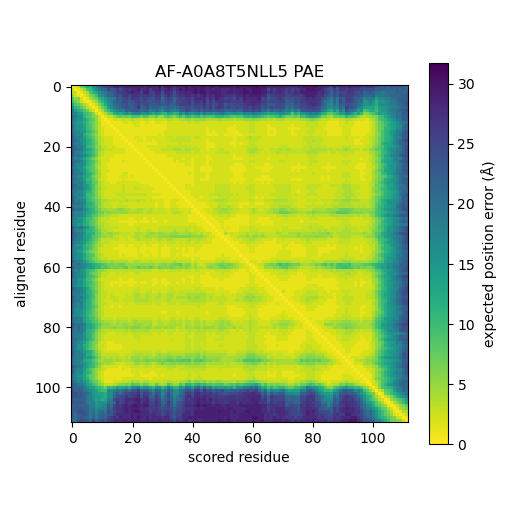5 -8.728 18.990 1.00 48.53 108 ILE A N 1
ATOM 884 C CA . ILE A 1 108 ? 23.045 -9.859 19.124 1.00 48.53 108 ILE A CA 1
ATOM 885 C C . ILE A 1 108 ? 24.116 -9.369 20.086 1.00 48.53 108 ILE A C 1
ATOM 887 O O . ILE A 1 108 ? 25.166 -8.866 19.689 1.00 48.53 108 ILE A O 1
ATOM 891 N N . VAL A 1 109 ? 23.815 -9.481 21.378 1.00 40.94 109 VAL A N 1
ATOM 892 C CA . VAL A 1 109 ? 24.836 -9.413 22.417 1.00 40.94 109 VAL A CA 1
ATOM 893 C C . VAL A 1 109 ? 25.758 -10.609 22.184 1.00 40.94 109 VAL A C 1
ATOM 895 O O . VAL A 1 109 ? 25.402 -11.741 22.508 1.00 40.94 109 VAL A O 1
ATOM 898 N N . TYR A 1 110 ? 26.941 -10.383 21.612 1.00 41.16 110 TYR A N 1
ATOM 899 C CA . TYR A 1 110 ? 28.031 -11.343 21.752 1.00 41.16 110 TYR A CA 1
ATOM 900 C C . TYR A 1 110 ? 28.416 -11.358 23.231 1.00 41.16 110 TYR A C 1
ATOM 902 O O . TYR A 1 110 ? 29.044 -10.428 23.731 1.00 41.16 110 TYR A O 1
ATOM 910 N N . ARG A 1 111 ? 27.992 -12.396 23.954 1.00 41.38 111 ARG A N 1
ATOM 911 C CA . ARG A 1 111 ? 28.649 -12.760 25.207 1.00 41.38 111 ARG A CA 1
ATOM 912 C C . ARG A 1 111 ? 29.930 -13.498 24.833 1.00 41.38 111 ARG A C 1
ATOM 914 O O . ARG A 1 111 ? 29.854 -14.615 24.324 1.00 41.38 111 ARG A O 1
ATOM 921 N N . SER A 1 112 ? 31.059 -12.821 25.020 1.00 46.53 112 SER A N 1
ATOM 922 C CA . SER A 1 112 ? 32.376 -13.449 25.152 1.00 46.53 112 SER A CA 1
ATOM 923 C C . SER A 1 112 ? 32.431 -14.332 26.394 1.00 46.53 112 SER A C 1
ATOM 925 O O . SER A 1 112 ? 31.732 -13.992 27.379 1.00 46.53 112 SER A O 1
#

Radius of gyration: 16.49 Å; Cα contacts (8 Å, |Δi|>4): 187; chains: 1; bounding box: 57×27×41 Å

Sequence (112 aa):
PDS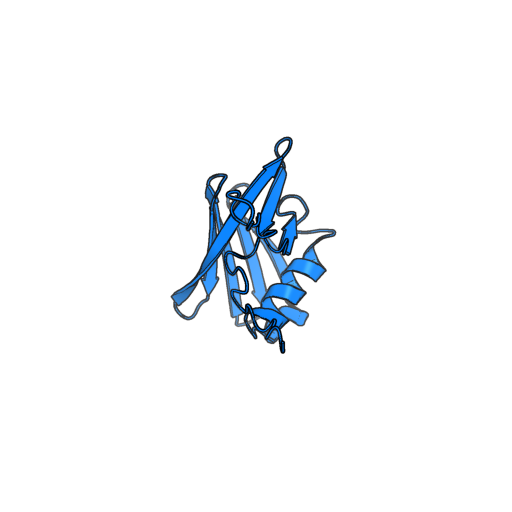PDPKKYSRVYLFDWSNIPGNDNDKLLKFLKNDLEINWVKNAKITKLDDDKVIRIFSENNSIDIVLENEQNAIIKLTSGKTYDLQVDTDRGKYYIYSPLLYSTPDIVYRS

Nearest PDB structures (foldseek):
  2ftb-assembly1_A  TM=4.892E-01  e=1.516E+00  Ambystoma mexicanum
  2lfo-assembly1_A  TM=4.795E-01  e=3.700E+00  Gallus gallus
  6qle-assembly1_P  TM=3.880E-01  e=8.078E+00  Saccharomyces cerevisiae
  1s4m-assembly2_B  TM=2.624E-01  e=5.467E+00  Thermotoga maritima